Protein AF-A0A8S2TSG6-F1 (afdb_monomer_lite)

Foldseek 3Di:
DEKDWDPDPVATKIWDWAQVQKIWIAHPVVRDTDDIDHDGPGGDPYDDDDD

Secondary structure (DSSP, 8-state):
-EEEE--STT--EEEEE-TTS-EEEEETTTTEEEEEE---SS---------

Organism: NCBI:txid392030

Radius of gyration: 10.88 Å; chains: 1; bounding box: 26×17×28 Å

pLDDT: mean 85.06, std 9.69, range [57.84, 93.88]

InterPro domains:
  IPR001680 WD40 repeat [PF00400] (4-27)
  IPR001680 WD40 repeat [PF00400] (33-51)
  IPR001680 WD40 repeat [PS50082] (1-36)
  IPR015943 WD40/YVTN repeat-like-containing domain superfamily [G3DSA:2.130.10.10] (1-51)
  IPR016346 G-protein subunit beta 1-5 [PTHR19850] (1-51)
  IPR036322 WD40-repeat-containing domain superfamily [SSF50978] (4-51)

Structure (mmCIF, N/CA/C/O backbone):
data_AF-A0A8S2TSG6-F1
#
_entry.id   AF-A0A8S2TSG6-F1
#
loop_
_atom_site.group_PDB
_atom_site.id
_atom_site.type_symbol
_atom_site.label_atom_id
_atom_site.label_alt_id
_atom_site.label_comp_id
_atom_site.label_asym_id
_atom_site.label_entity_id
_atom_site.label_seq_id
_atom_site.pdbx_PDB_ins_code
_atom_site.Cartn_x
_atom_site.Cartn_y
_atom_site.Cartn_z
_atom_site.occupancy
_atom_site.B_iso_or_equiv
_atom_site.auth_seq_id
_atom_site.auth_comp_id
_atom_site.auth_asym_id
_atom_site.auth_atom_id
_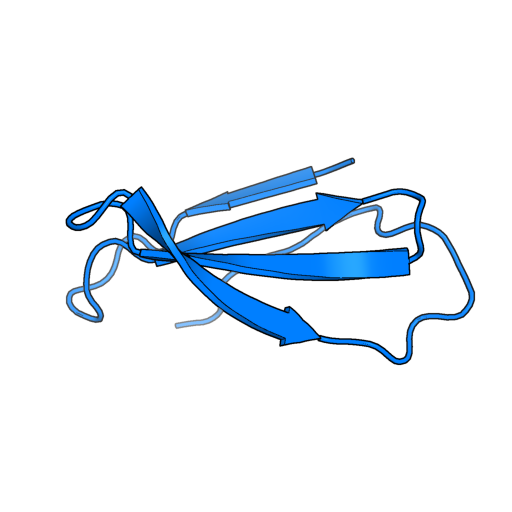atom_site.pdbx_PDB_model_num
ATOM 1 N N . MET A 1 1 ? 8.066 5.657 -3.707 1.00 73.44 1 MET A N 1
ATOM 2 C CA . MET A 1 1 ? 7.393 5.260 -2.455 1.00 73.44 1 MET A CA 1
ATOM 3 C C . MET A 1 1 ? 6.336 6.301 -2.152 1.00 73.44 1 MET A C 1
ATOM 5 O O . MET A 1 1 ? 6.687 7.468 -2.016 1.00 73.44 1 MET A O 1
ATOM 9 N N . ASP A 1 2 ? 5.077 5.873 -2.108 1.00 83.62 2 ASP A N 1
ATOM 10 C CA . ASP A 1 2 ? 3.909 6.718 -1.830 1.00 83.62 2 ASP A CA 1
ATOM 11 C C . ASP A 1 2 ? 2.983 6.030 -0.816 1.00 83.62 2 ASP A C 1
ATOM 13 O O . ASP A 1 2 ? 3.069 4.815 -0.610 1.00 83.62 2 ASP A O 1
ATOM 17 N N . ILE A 1 3 ? 2.143 6.809 -0.145 1.00 83.19 3 ILE A N 1
ATOM 18 C CA . ILE A 1 3 ? 1.413 6.415 1.060 1.00 83.19 3 ILE A CA 1
ATOM 19 C C . ILE A 1 3 ? 0.041 7.089 1.074 1.00 83.19 3 ILE A C 1
ATOM 21 O O . ILE A 1 3 ? -0.051 8.305 0.916 1.00 83.19 3 ILE A O 1
ATOM 25 N N . ASP A 1 4 ? -1.024 6.316 1.286 1.00 81.88 4 ASP A N 1
ATOM 26 C CA . ASP A 1 4 ? -2.382 6.860 1.375 1.00 81.88 4 ASP A CA 1
ATOM 27 C C . ASP A 1 4 ? -3.189 6.213 2.505 1.00 81.88 4 ASP A C 1
ATOM 29 O O . ASP A 1 4 ? -2.977 5.057 2.889 1.00 81.88 4 ASP A O 1
ATOM 33 N N . ILE A 1 5 ? -4.117 6.986 3.064 1.00 81.06 5 ILE A N 1
ATOM 34 C CA . ILE A 1 5 ? -4.927 6.613 4.227 1.00 81.06 5 ILE A CA 1
ATOM 35 C C . ILE A 1 5 ? -6.396 6.790 3.868 1.00 81.06 5 ILE A C 1
ATOM 37 O O . ILE A 1 5 ? -6.806 7.864 3.428 1.00 81.06 5 ILE A O 1
ATOM 41 N N . SER A 1 6 ? -7.211 5.757 4.097 1.00 77.19 6 SER A N 1
ATOM 42 C CA . SER A 1 6 ? -8.640 5.836 3.794 1.00 77.19 6 SER A CA 1
ATOM 43 C C . SER A 1 6 ? -9.338 6.742 4.812 1.00 77.19 6 SER A C 1
ATOM 45 O O . SER A 1 6 ? -9.271 6.460 6.011 1.00 77.19 6 SER A O 1
ATOM 47 N N . PRO A 1 7 ? -10.049 7.797 4.374 1.00 63.19 7 PRO A N 1
ATOM 48 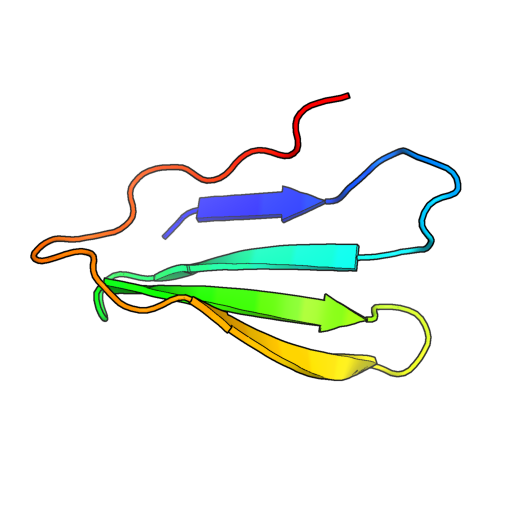C CA . PRO A 1 7 ? -10.765 8.693 5.279 1.00 63.19 7 PRO A CA 1
ATOM 49 C C . PRO A 1 7 ? -12.160 8.176 5.682 1.00 63.19 7 PRO A C 1
ATOM 51 O O . PRO A 1 7 ? -12.874 8.872 6.400 1.00 63.19 7 PRO A O 1
ATOM 54 N N . SER A 1 8 ? -12.587 7.002 5.198 1.00 59.69 8 SER A N 1
ATOM 55 C CA . SER A 1 8 ? -13.970 6.516 5.342 1.00 59.69 8 SER A CA 1
ATOM 56 C C . SER A 1 8 ? -14.176 5.531 6.504 1.00 59.69 8 SER A C 1
ATOM 58 O O . SER A 1 8 ? -13.229 4.940 7.026 1.00 59.69 8 SER A O 1
ATOM 60 N N . GLU A 1 9 ? -15.444 5.302 6.875 1.00 61.06 9 GLU A N 1
ATOM 61 C CA . GLU A 1 9 ? -15.880 4.372 7.936 1.00 61.06 9 GLU A CA 1
ATOM 62 C C . GLU A 1 9 ? -15.461 2.900 7.725 1.00 61.06 9 GLU A C 1
ATOM 64 O O . GLU A 1 9 ? 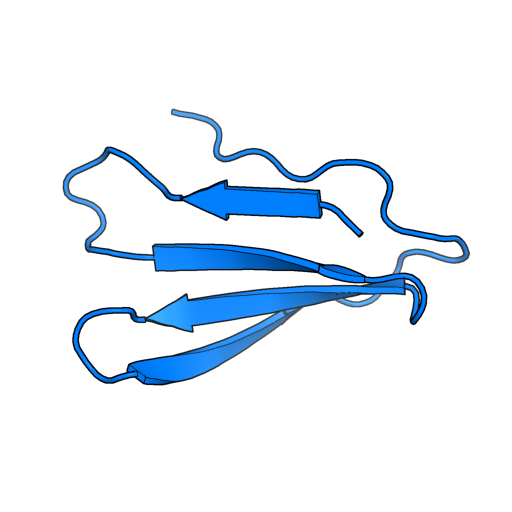-15.624 2.090 8.637 1.00 61.06 9 GLU A O 1
ATOM 69 N N . ALA A 1 10 ? -14.857 2.554 6.577 1.00 57.84 10 ALA A N 1
ATOM 70 C CA . ALA A 1 10 ? -14.230 1.252 6.314 1.00 57.84 10 ALA A CA 1
ATOM 71 C C . ALA A 1 10 ? -13.069 0.917 7.274 1.00 57.84 10 ALA A C 1
ATOM 73 O O . ALA A 1 10 ? -12.588 -0.213 7.292 1.00 57.84 10 ALA A O 1
ATOM 74 N N . GLY A 1 11 ? -12.671 1.867 8.121 1.00 63.31 11 GLY A N 1
ATOM 75 C CA . GLY A 1 11 ? -11.928 1.576 9.332 1.00 63.31 11 GLY A CA 1
ATOM 76 C C . GLY A 1 11 ? -10.438 1.578 9.082 1.00 63.31 11 GLY A C 1
ATOM 77 O O . GLY A 1 11 ? -9.840 0.535 8.881 1.00 63.31 11 GLY A O 1
ATOM 78 N N . ASN A 1 12 ? -9.834 2.759 9.204 1.00 78.69 12 ASN A N 1
ATOM 79 C CA . ASN A 1 12 ? -8.433 2.902 9.591 1.00 78.69 12 ASN A CA 1
ATOM 80 C C . ASN A 1 12 ? -7.46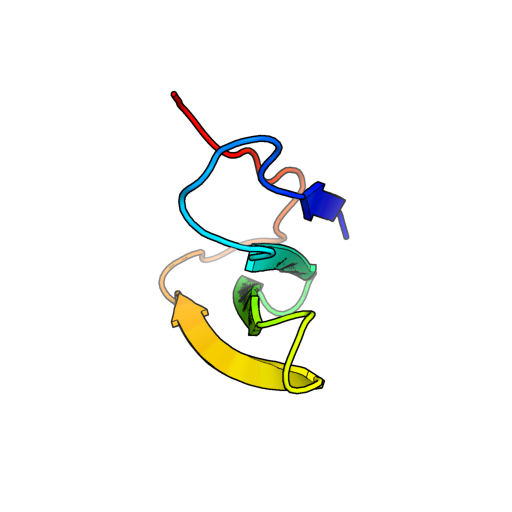0 2.029 8.773 1.00 78.69 12 ASN A C 1
ATOM 82 O O . ASN A 1 12 ? -6.520 1.469 9.332 1.00 78.69 12 ASN A O 1
ATOM 86 N N . ILE A 1 13 ? -7.702 1.893 7.468 1.00 88.19 13 ILE A N 1
ATOM 87 C CA . ILE A 1 13 ? -6.807 1.170 6.572 1.00 88.19 13 ILE A CA 1
ATOM 88 C C . ILE A 1 13 ? -5.771 2.147 6.021 1.00 88.19 13 ILE A C 1
ATOM 90 O O . ILE A 1 13 ? -6.088 3.251 5.569 1.00 88.19 13 ILE A O 1
ATOM 94 N N . PHE A 1 14 ? -4.529 1.698 6.048 1.00 88.88 14 PHE A N 1
ATOM 95 C CA . PHE A 1 14 ? -3.355 2.378 5.540 1.00 88.88 14 PHE A CA 1
ATOM 96 C C . PHE A 1 14 ? -2.781 1.578 4.371 1.00 88.88 14 PHE A C 1
ATOM 98 O O . PHE A 1 14 ? -2.650 0.357 4.476 1.00 88.88 14 PHE A O 1
ATOM 105 N N . VAL A 1 15 ? -2.424 2.245 3.272 1.00 90.38 15 VAL A N 1
ATOM 106 C CA . VAL A 1 15 ? -1.738 1.606 2.139 1.00 90.38 15 VAL A CA 1
ATOM 107 C C . VAL A 1 15 ? -0.421 2.293 1.850 1.00 90.38 15 VAL A C 1
ATOM 109 O O . VAL A 1 15 ? -0.317 3.518 1.880 1.00 90.38 15 VAL A O 1
ATOM 112 N N . SER A 1 16 ? 0.572 1.489 1.500 1.00 90.50 16 SER A N 1
ATOM 113 C CA . SER A 1 16 ? 1.874 1.958 1.045 1.00 90.50 16 SER A CA 1
ATOM 114 C C . SER A 1 16 ? 2.256 1.280 -0.261 1.00 90.50 16 SER A C 1
ATOM 116 O O . SER A 1 16 ? 2.189 0.054 -0.359 1.00 90.50 16 SER A O 1
ATOM 118 N N . GLY A 1 17 ? 2.704 2.072 -1.229 1.00 91.19 17 GLY A N 1
ATOM 119 C CA . GLY A 1 17 ? 3.347 1.610 -2.452 1.00 91.19 17 GLY A CA 1
ATOM 120 C C . GLY A 1 17 ? 4.867 1.729 -2.362 1.00 91.19 1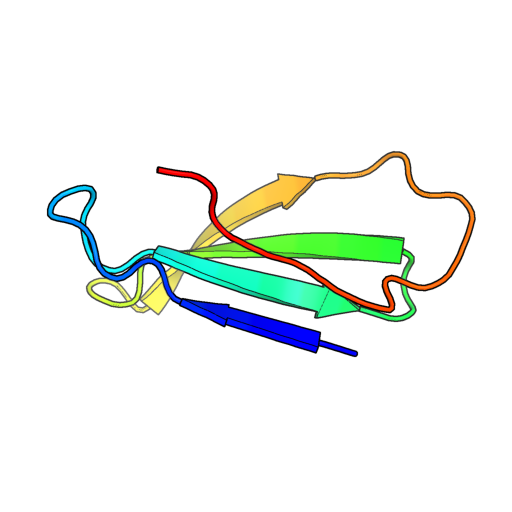7 GLY A C 1
ATOM 121 O O . GLY A 1 17 ? 5.391 2.790 -1.998 1.00 91.19 17 GLY A O 1
ATOM 122 N N . SER A 1 18 ? 5.578 0.661 -2.716 1.00 87.56 18 SER A N 1
ATOM 123 C CA . SER A 1 18 ? 7.038 0.568 -2.606 1.00 87.56 18 SER A CA 1
ATOM 124 C C . SER A 1 18 ? 7.728 0.358 -3.967 1.00 87.56 18 SER A C 1
ATOM 126 O O . SER A 1 18 ? 7.094 0.096 -4.993 1.00 87.56 18 SER A O 1
ATOM 128 N N . SER A 1 19 ? 9.050 0.556 -3.995 1.00 88.69 19 SER A N 1
ATOM 129 C CA . SER A 1 19 ? 9.914 0.285 -5.159 1.00 88.69 19 SER A CA 1
ATOM 130 C C . SER A 1 19 ? 10.220 -1.207 -5.333 1.00 88.69 19 SER A C 1
ATOM 132 O O . SER A 1 19 ? 10.850 -1.607 -6.298 1.00 88.69 19 SER A O 1
ATOM 134 N N . ASP A 1 20 ? 9.782 -2.046 -4.397 1.00 89.06 20 ASP A N 1
ATOM 135 C CA . ASP A 1 20 ? 9.748 -3.508 -4.554 1.00 89.06 20 ASP A CA 1
ATOM 136 C C . ASP A 1 20 ? 8.543 -3.988 -5.388 1.00 89.06 20 ASP A C 1
ATOM 138 O O . ASP A 1 20 ? 8.293 -5.188 -5.489 1.00 89.06 20 ASP A O 1
ATOM 142 N N . HIS A 1 21 ? 7.804 -3.046 -5.985 1.00 90.56 21 HIS A N 1
ATOM 143 C CA . HIS A 1 21 ? 6.618 -3.273 -6.811 1.00 90.56 21 HIS A CA 1
ATOM 144 C C . HIS A 1 21 ? 5.426 -3.865 -6.044 1.00 90.56 21 HIS A C 1
ATOM 146 O O . HIS A 1 21 ? 4.469 -4.355 -6.649 1.00 90.56 21 HIS A O 1
ATOM 152 N N . MET A 1 22 ? 5.454 -3.783 -4.714 1.00 92.69 22 MET A N 1
ATOM 153 C CA . MET A 1 22 ? 4.373 -4.233 -3.851 1.00 92.69 22 MET A CA 1
ATOM 154 C C . MET A 1 22 ? 3.540 -3.059 -3.344 1.00 92.69 22 MET A C 1
ATOM 156 O O . MET A 1 22 ? 4.033 -1.958 -3.067 1.00 92.69 22 MET A O 1
ATOM 160 N N . VAL A 1 23 ? 2.248 -3.330 -3.171 1.00 93.81 23 VAL A N 1
ATOM 161 C CA . VAL A 1 23 ? 1.330 -2.456 -2.442 1.00 93.81 23 VAL A CA 1
ATOM 162 C C . VAL A 1 23 ? 0.889 -3.185 -1.182 1.00 93.81 23 VAL A C 1
ATOM 164 O O . VAL A 1 23 ? 0.218 -4.210 -1.260 1.00 93.81 23 VAL A O 1
ATOM 167 N N . MET A 1 24 ? 1.259 -2.666 -0.016 1.00 93.12 24 MET A N 1
ATOM 168 C CA . MET A 1 24 ? 0.946 -3.284 1.276 1.00 93.12 24 MET A CA 1
ATOM 169 C C . MET A 1 24 ? -0.194 -2.547 1.968 1.00 93.12 24 MET A C 1
ATOM 171 O O . MET A 1 24 ? -0.214 -1.316 1.996 1.00 93.12 24 MET A O 1
ATOM 175 N N . VAL A 1 25 ? -1.104 -3.307 2.569 1.00 92.81 25 VAL A N 1
ATOM 176 C CA . VAL A 1 25 ? -2.275 -2.822 3.300 1.00 92.81 25 VAL A CA 1
ATOM 177 C C . VAL A 1 25 ? -2.139 -3.173 4.777 1.00 92.81 25 VAL A C 1
ATOM 179 O O . VAL A 1 25 ? -1.824 -4.312 5.135 1.00 92.81 25 VAL A O 1
ATOM 182 N N . TRP A 1 26 ? -2.449 -2.208 5.634 1.00 91.88 26 TRP A N 1
ATOM 183 C CA . TRP A 1 26 ? -2.311 -2.313 7.079 1.00 91.88 26 TRP A CA 1
ATOM 184 C C . TRP A 1 26 ? -3.566 -1.804 7.783 1.00 91.88 26 TRP A C 1
ATOM 186 O O . TRP A 1 26 ? -4.176 -0.825 7.352 1.00 91.88 26 TRP A O 1
ATOM 196 N N . ASP A 1 27 ? -3.922 -2.441 8.893 1.00 89.25 27 ASP A N 1
ATOM 197 C CA . ASP A 1 27 ? -4.955 -1.970 9.811 1.00 89.25 27 ASP A CA 1
ATOM 198 C C . ASP A 1 27 ? -4.279 -1.130 10.904 1.00 89.25 27 ASP A C 1
ATOM 200 O O . ASP A 1 27 ? -3.501 -1.633 11.719 1.00 89.25 27 ASP A O 1
ATOM 204 N N . ILE A 1 28 ? -4.578 0.168 10.937 1.00 86.25 28 ILE A N 1
ATOM 205 C CA . ILE A 1 28 ? -3.960 1.116 11.874 1.00 86.25 28 ILE A CA 1
ATOM 206 C C . ILE A 1 28 ? -4.430 0.863 13.318 1.00 86.25 28 ILE A C 1
ATOM 208 O O . ILE A 1 28 ? -3.707 1.182 14.260 1.00 86.25 28 ILE A O 1
ATOM 212 N N . ARG A 1 29 ? -5.625 0.292 13.540 1.00 85.25 29 ARG A N 1
ATOM 213 C CA . ARG A 1 29 ? -6.141 0.037 14.902 1.00 85.25 29 ARG A CA 1
ATOM 214 C C . ARG A 1 29 ? -5.367 -1.068 15.593 1.00 85.25 29 ARG A C 1
ATOM 216 O O . ARG A 1 29 ? -5.116 -0.978 16.792 1.00 85.25 29 ARG A O 1
ATOM 223 N N . THR A 1 30 ? -5.058 -2.121 14.849 1.00 86.69 30 THR A N 1
ATOM 224 C CA . THR A 1 30 ? -4.330 -3.283 15.363 1.00 86.69 30 THR A CA 1
ATOM 225 C C . THR A 1 30 ? -2.822 -3.154 15.160 1.00 86.69 30 THR A C 1
ATOM 227 O O . THR A 1 30 ? -2.063 -3.869 15.809 1.00 86.69 30 THR A O 1
ATOM 230 N N . GLY A 1 31 ? -2.383 -2.257 14.267 1.00 87.19 31 GLY A N 1
ATOM 231 C CA . GLY A 1 31 ? -1.013 -2.232 13.750 1.00 87.19 31 GLY A CA 1
ATOM 232 C C . GLY A 1 31 ? -0.687 -3.467 12.903 1.00 87.19 31 GLY A C 1
ATOM 233 O O . GLY A 1 31 ? 0.483 -3.761 12.663 1.00 87.19 31 GLY A O 1
ATOM 234 N N . GLY A 1 32 ? -1.711 -4.227 12.510 1.00 89.50 32 GLY A N 1
ATOM 235 C CA . GLY A 1 32 ? -1.581 -5.504 11.835 1.00 89.50 32 GLY A CA 1
ATOM 236 C C . GLY A 1 32 ? -1.431 -5.346 10.329 1.00 89.50 32 GLY A C 1
ATOM 237 O O . GLY A 1 32 ? -2.104 -4.535 9.693 1.00 89.50 32 GLY A O 1
ATOM 238 N N . TYR A 1 33 ? -0.571 -6.177 9.752 1.00 91.56 33 TYR A N 1
ATOM 239 C CA . TYR A 1 33 ? -0.544 -6.410 8.315 1.00 91.56 33 TYR A CA 1
ATOM 240 C C . TYR A 1 33 ? -1.841 -7.100 7.874 1.00 91.56 33 TYR A C 1
ATOM 242 O O . TYR A 1 33 ? -2.274 -8.066 8.507 1.00 91.56 33 TYR A O 1
ATOM 250 N N . VAL A 1 34 ? -2.443 -6.616 6.787 1.00 92.50 34 VAL A N 1
ATOM 251 C CA . VAL A 1 34 ? -3.694 -7.160 6.241 1.00 92.50 34 VAL A CA 1
ATOM 252 C C . VAL A 1 34 ? -3.414 -7.986 4.994 1.00 92.50 34 VAL A C 1
ATOM 254 O O . VAL A 1 34 ? -3.794 -9.153 4.933 1.00 92.50 34 VAL A O 1
ATOM 257 N N . GLN A 1 35 ? -2.766 -7.385 3.994 1.00 93.19 35 GLN A N 1
ATOM 258 C CA . GLN A 1 35 ? -2.488 -8.032 2.711 1.00 93.19 35 GLN A CA 1
ATOM 259 C C . GLN A 1 35 ? -1.440 -7.269 1.894 1.00 93.19 35 GLN A C 1
ATOM 261 O O . GLN A 1 35 ? -1.183 -6.090 2.140 1.00 93.19 35 GLN A O 1
ATOM 266 N N . THR A 1 36 ? -0.924 -7.937 0.865 1.00 93.88 36 THR A N 1
ATOM 267 C CA . THR A 1 36 ? -0.066 -7.367 -0.171 1.00 93.88 36 THR A CA 1
ATOM 268 C C . THR A 1 36 ? -0.719 -7.619 -1.519 1.00 93.88 36 THR A C 1
ATOM 270 O O . THR A 1 36 ? -1.168 -8.731 -1.799 1.00 93.88 36 THR A O 1
ATOM 273 N N . PHE A 1 37 ? -0.755 -6.588 -2.354 1.00 92.25 37 PHE A N 1
ATOM 274 C CA . PHE A 1 37 ? -1.072 -6.709 -3.765 1.00 92.25 37 PHE A CA 1
ATOM 275 C C . PHE A 1 37 ? 0.220 -6.763 -4.572 1.00 92.25 37 PHE A C 1
ATOM 277 O O . PHE A 1 37 ? 1.086 -5.891 -4.457 1.00 92.25 37 PHE A O 1
ATOM 284 N N . GLU A 1 38 ? 0.309 -7.797 -5.399 1.00 91.94 38 GLU A N 1
ATOM 285 C CA . GLU A 1 38 ? 1.409 -8.062 -6.318 1.00 91.94 38 GLU A CA 1
ATOM 286 C C . GLU A 1 38 ? 0.893 -7.988 -7.762 1.00 91.94 38 GLU A C 1
ATOM 288 O O . GLU A 1 38 ? -0.306 -8.129 -8.014 1.00 91.94 38 GLU A O 1
ATOM 293 N N . GLY A 1 39 ? 1.800 -7.778 -8.719 1.00 89.88 39 GLY A N 1
ATOM 294 C CA . GLY A 1 39 ? 1.474 -7.746 -10.151 1.00 89.88 39 GLY A CA 1
ATOM 295 C C . GLY A 1 39 ? 1.962 -6.501 -10.886 1.00 89.88 39 GLY A C 1
ATOM 296 O O . GLY A 1 39 ? 1.880 -6.451 -12.111 1.00 89.88 39 GLY A O 1
ATOM 297 N N . HIS A 1 40 ? 2.501 -5.512 -10.172 1.00 89.88 40 HIS A N 1
ATOM 298 C CA . HIS A 1 40 ? 3.236 -4.426 -10.807 1.00 89.88 40 HIS A CA 1
ATOM 299 C C . HIS A 1 40 ? 4.644 -4.900 -11.193 1.00 89.88 40 HIS A C 1
ATOM 301 O O . HIS A 1 40 ? 5.327 -5.553 -10.413 1.00 89.88 40 HIS A O 1
ATOM 307 N N . GLU A 1 41 ? 5.075 -4.570 -12.411 1.00 92.50 41 GLU A N 1
ATOM 308 C CA . GLU A 1 41 ? 6.413 -4.899 -12.936 1.00 92.50 41 GLU A CA 1
ATOM 309 C C . GLU A 1 41 ? 7.417 -3.744 -12.755 1.00 92.50 41 GLU A C 1
ATOM 311 O O . GLU A 1 41 ? 8.539 -3.797 -13.253 1.00 92.50 41 GLU A O 1
ATOM 316 N N . SER A 1 42 ? 6.986 -2.657 -12.111 1.00 91.12 42 SER A N 1
ATOM 317 C CA . SER A 1 42 ? 7.758 -1.429 -11.928 1.00 91.12 42 SER A CA 1
ATOM 318 C C . SER A 1 42 ? 7.311 -0.685 -10.668 1.00 91.12 42 SER A C 1
ATOM 320 O O . SER A 1 42 ? 6.300 -1.031 -10.051 1.00 91.12 42 SER A O 1
ATOM 322 N N . ASP A 1 43 ? 8.101 0.307 -10.258 1.00 91.81 43 ASP A N 1
ATOM 323 C CA . ASP A 1 43 ? 7.961 1.030 -8.997 1.00 91.81 43 ASP A CA 1
ATOM 324 C C . ASP A 1 43 ? 6.565 1.624 -8.822 1.00 91.81 43 ASP A C 1
ATOM 326 O O . ASP A 1 43 ? 6.015 2.281 -9.717 1.00 91.81 43 ASP A O 1
ATOM 330 N N . ILE A 1 44 ? 6.019 1.464 -7.615 1.00 92.19 44 ILE A N 1
ATOM 331 C CA . ILE A 1 44 ? 4.780 2.138 -7.255 1.00 92.19 44 ILE A CA 1
ATOM 332 C C . ILE A 1 44 ? 5.089 3.610 -6.975 1.00 92.19 44 ILE A C 1
ATOM 334 O O . ILE A 1 44 ? 5.716 3.980 -5.974 1.00 92.19 44 ILE A O 1
ATOM 338 N N . ASN A 1 45 ? 4.620 4.458 -7.885 1.00 90.12 45 ASN A N 1
ATOM 339 C CA . ASN A 1 45 ? 4.780 5.906 -7.795 1.00 90.12 45 ASN A CA 1
ATOM 340 C C . ASN A 1 45 ? 3.626 6.594 -7.064 1.00 90.12 45 ASN A C 1
ATOM 342 O O . ASN A 1 45 ? 3.835 7.675 -6.523 1.00 90.12 45 ASN A O 1
ATOM 346 N N . ALA A 1 46 ? 2.431 5.994 -7.063 1.00 88.00 46 ALA A N 1
ATOM 347 C CA . ALA A 1 46 ? 1.281 6.531 -6.352 1.00 88.00 46 ALA A CA 1
ATOM 348 C C . ALA A 1 46 ? 0.279 5.443 -5.949 1.00 88.00 46 ALA A C 1
ATOM 350 O O . ALA A 1 46 ? 0.053 4.501 -6.712 1.00 88.00 46 ALA A O 1
ATOM 351 N N . VAL A 1 47 ? -0.359 5.614 -4.792 1.00 88.56 47 VAL A N 1
ATOM 352 C CA . VAL A 1 47 ? -1.507 4.806 -4.348 1.00 88.56 47 VAL A CA 1
ATOM 353 C C . VAL A 1 47 ? -2.630 5.729 -3.892 1.00 88.56 47 VAL A C 1
ATOM 355 O O . VAL A 1 47 ? -2.375 6.792 -3.337 1.00 88.56 47 VAL A O 1
ATOM 358 N N . ARG A 1 48 ? -3.886 5.360 -4.161 1.00 87.62 48 ARG A N 1
ATOM 359 C CA . ARG A 1 48 ? -5.028 6.144 -3.687 1.00 87.62 48 ARG A CA 1
ATOM 360 C C . ARG A 1 48 ? -6.239 5.277 -3.382 1.00 87.62 48 ARG A C 1
ATOM 362 O O . ARG A 1 48 ? -6.615 4.442 -4.205 1.00 87.62 48 ARG A O 1
ATOM 369 N N . PHE A 1 49 ? -6.902 5.544 -2.264 1.00 81.44 49 PHE A N 1
ATOM 370 C CA . PHE A 1 49 ? -8.257 5.063 -2.029 1.00 81.44 49 PHE A CA 1
ATOM 371 C C . PHE A 1 49 ? -9.270 5.769 -2.934 1.00 81.44 49 PHE A C 1
ATOM 373 O O . PHE A 1 49 ? -9.267 6.991 -3.095 1.00 81.44 49 PHE A O 1
ATOM 380 N N . TYR A 1 50 ? -10.176 4.985 -3.505 1.00 75.44 50 TYR A N 1
ATOM 381 C CA . TYR A 1 50 ? -11.325 5.487 -4.247 1.00 75.44 50 TYR A CA 1
ATOM 382 C C . TYR A 1 50 ? -12.597 5.352 -3.380 1.00 75.44 50 TYR A C 1
ATOM 384 O O . TYR A 1 50 ? -12.680 4.364 -2.648 1.00 75.44 50 TYR A O 1
ATOM 392 N N . PRO A 1 51 ? -13.536 6.322 -3.406 1.00 66.81 51 PRO A N 1
ATOM 393 C CA . PRO A 1 51 ? -14.797 6.268 -2.653 1.00 66.81 51 PRO A CA 1
ATOM 394 C C . PRO A 1 51 ? -15.715 5.093 -3.002 1.00 66.81 51 PRO A C 1
ATOM 396 O O . PRO A 1 51 ? -15.745 4.688 -4.186 1.00 66.81 51 PRO 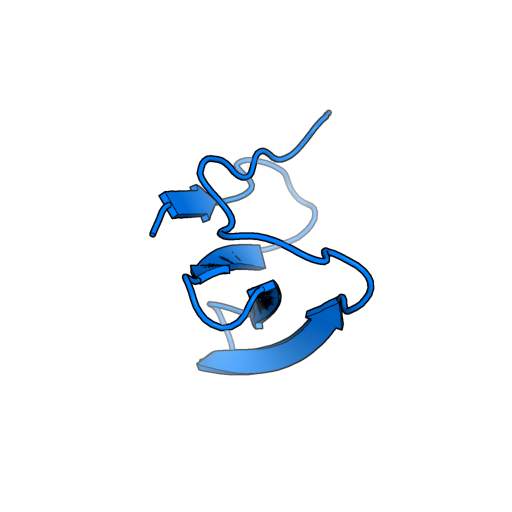A O 1
#

Sequence (51 aa):
MDIDISPSEAGNIFVSGSSDHMVMVWDIRTGGYVQTFEGHESDINAVRFYP